Protein AF-A0A7S1R8P8-F1 (afdb_monomer)

Secondary structure (DSSP, 8-state):
-HHHHHHHHHHHHT--GGG---SSHHHHHHHHHHHHHTSSHHHHHHHHHHHHHHHHHHHHHHHHHHHHHHHHHHHHHHHHT----------------------------

Sequence (109 aa):
SVDCVLAVTKRLSSLRLENAQASMDSDKSMIDDLVVSELGGFRVMNHFLKKHFQSALMAARNQFEKQFEELADQLKDGMESVSPSTARDPEGSPGSLGSSDSVADQLKD

Radius of gyration: 39.49 Å; Cα contacts (8 Å, |Δi|>4): 34; chains: 1; bounding box: 94×27×99 Å

Structure (mmCIF, N/CA/C/O backbone):
data_AF-A0A7S1R8P8-F1
#
_entry.id   AF-A0A7S1R8P8-F1
#
loop_
_atom_site.group_PDB
_atom_site.id
_atom_site.type_sym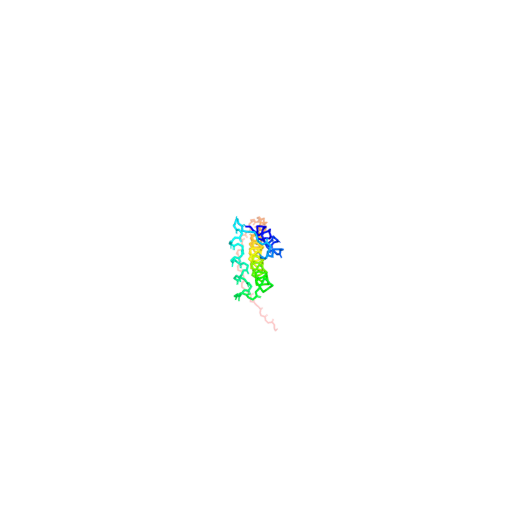bol
_atom_site.label_atom_id
_atom_site.label_alt_id
_atom_site.label_comp_id
_atom_site.label_asym_id
_atom_site.label_entity_id
_atom_site.label_seq_id
_atom_site.pdbx_PDB_ins_code
_atom_site.Cartn_x
_atom_site.Cartn_y
_atom_site.Cartn_z
_atom_site.occupancy
_atom_site.B_iso_or_equiv
_atom_site.auth_seq_id
_atom_site.auth_comp_id
_atom_site.auth_asym_id
_atom_site.auth_atom_id
_atom_site.pdbx_PDB_model_num
ATOM 1 N N . SER A 1 1 ? 2.822 4.055 13.082 1.00 75.94 1 SER A N 1
ATOM 2 C CA . SER A 1 1 ? 1.667 4.974 13.121 1.00 75.94 1 SER A CA 1
ATOM 3 C C . SER A 1 1 ? 0.846 4.810 11.848 1.00 75.94 1 SER A C 1
ATOM 5 O O . SER A 1 1 ? 1.439 4.579 10.795 1.00 75.94 1 SER A O 1
ATOM 7 N N . VAL A 1 2 ? -0.484 4.932 11.939 1.00 81.81 2 VAL A N 1
ATOM 8 C CA . VAL A 1 2 ? -1.4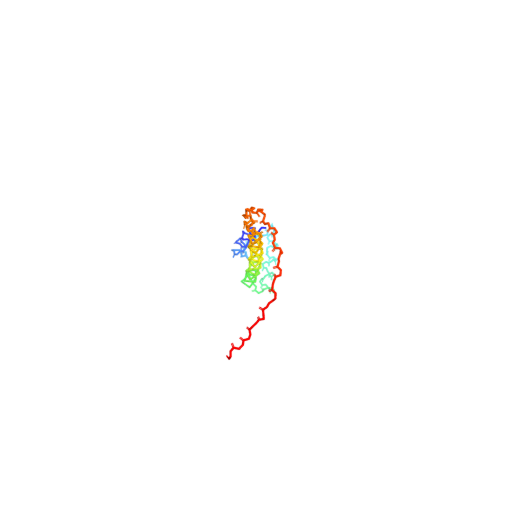12 4.962 10.790 1.00 81.81 2 VAL A CA 1
ATOM 9 C C . VAL A 1 2 ? -1.051 6.085 9.817 1.00 81.81 2 VAL A C 1
ATOM 11 O O . VAL A 1 2 ? -1.065 5.869 8.608 1.00 81.81 2 VAL A O 1
ATOM 14 N N . ASP A 1 3 ? -0.589 7.229 10.325 1.00 83.06 3 ASP A N 1
ATOM 15 C CA . ASP A 1 3 ? -0.155 8.362 9.499 1.00 83.06 3 ASP A CA 1
ATOM 16 C C . ASP A 1 3 ? 1.003 7.994 8.568 1.00 83.06 3 ASP A C 1
ATOM 18 O O . ASP A 1 3 ? 1.021 8.382 7.400 1.00 83.06 3 ASP A O 1
ATOM 22 N N . CYS A 1 4 ? 1.953 7.187 9.056 1.00 84.81 4 CYS A N 1
ATOM 23 C CA . CYS A 1 4 ? 3.057 6.696 8.234 1.00 84.81 4 CYS A CA 1
ATOM 24 C C . CYS A 1 4 ? 2.541 5.805 7.100 1.00 84.81 4 CYS A C 1
ATOM 26 O O . CYS A 1 4 ? 2.988 5.943 5.964 1.00 84.81 4 CYS A O 1
ATOM 28 N N . VAL A 1 5 ? 1.581 4.918 7.384 1.00 84.69 5 VAL A N 1
ATOM 29 C CA . VAL A 1 5 ? 0.993 4.034 6.367 1.00 84.69 5 VAL A CA 1
ATOM 30 C C . VAL A 1 5 ? 0.216 4.842 5.331 1.00 84.69 5 VAL A C 1
ATOM 32 O O . VAL A 1 5 ? 0.360 4.591 4.135 1.00 84.69 5 VAL A O 1
ATOM 35 N N . LEU A 1 6 ? -0.553 5.847 5.758 1.00 87.06 6 LEU A N 1
ATOM 36 C CA . LEU A 1 6 ? -1.282 6.742 4.860 1.00 87.06 6 LEU A CA 1
ATOM 37 C C . LEU A 1 6 ? -0.333 7.551 3.972 1.00 87.06 6 LEU A C 1
ATOM 39 O O . LEU A 1 6 ? -0.530 7.608 2.758 1.00 87.06 6 LEU A O 1
ATOM 43 N N . ALA A 1 7 ? 0.724 8.130 4.546 1.00 89.44 7 ALA A N 1
ATOM 44 C CA . ALA A 1 7 ? 1.716 8.901 3.801 1.00 89.44 7 ALA A CA 1
ATOM 45 C C . ALA A 1 7 ? 2.457 8.037 2.767 1.00 89.44 7 ALA A C 1
ATOM 47 O O . ALA A 1 7 ? 2.586 8.432 1.604 1.00 89.44 7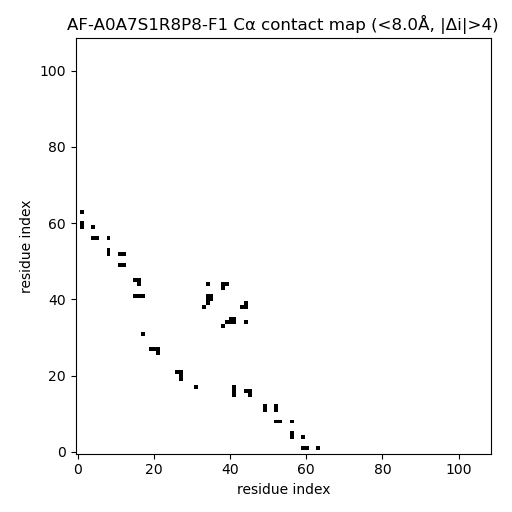 ALA A O 1
ATOM 48 N N . VAL A 1 8 ? 2.889 6.836 3.168 1.00 86.69 8 VAL A N 1
ATOM 49 C CA . VAL A 1 8 ? 3.547 5.875 2.275 1.00 86.69 8 VAL A CA 1
ATOM 50 C C . VAL A 1 8 ? 2.584 5.431 1.178 1.00 86.69 8 VAL A C 1
ATOM 52 O O . VAL A 1 8 ? 2.905 5.572 0.002 1.00 86.69 8 VAL A O 1
ATOM 55 N N . THR A 1 9 ? 1.370 4.996 1.519 1.00 86.69 9 THR A N 1
ATOM 56 C CA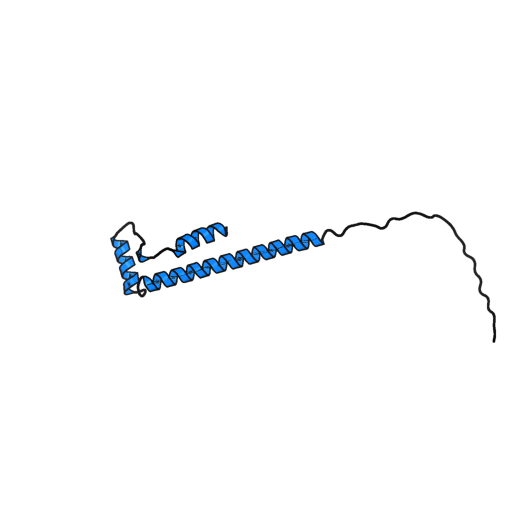 . THR A 1 9 ? 0.378 4.537 0.532 1.00 86.69 9 THR A CA 1
ATOM 57 C C . THR A 1 9 ? 0.009 5.639 -0.458 1.00 86.69 9 THR A C 1
ATOM 59 O O . THR A 1 9 ? -0.067 5.390 -1.661 1.00 86.69 9 THR A O 1
ATOM 62 N N . LYS A 1 10 ? -0.161 6.881 0.014 1.00 89.62 10 LYS A N 1
ATOM 63 C CA . LYS A 1 10 ? -0.432 8.038 -0.847 1.00 89.62 10 LYS A CA 1
ATOM 64 C C . LYS A 1 10 ? 0.676 8.222 -1.879 1.00 89.62 10 LYS A C 1
ATOM 66 O O . LYS A 1 10 ? 0.375 8.384 -3.058 1.00 89.62 10 LYS A O 1
ATOM 71 N N . ARG A 1 11 ? 1.942 8.126 -1.465 1.00 88.69 11 ARG A N 1
ATOM 72 C CA . ARG A 1 11 ? 3.088 8.220 -2.379 1.00 88.69 11 ARG A CA 1
ATOM 73 C C . ARG A 1 11 ? 3.172 7.027 -3.332 1.00 88.69 11 ARG A C 1
ATOM 75 O O . ARG A 1 11 ? 3.445 7.218 -4.509 1.00 88.69 11 ARG A O 1
ATOM 82 N N . LEU A 1 12 ? 2.898 5.819 -2.848 1.00 87.56 12 LEU A N 1
ATOM 83 C CA . LEU A 1 12 ? 2.928 4.597 -3.652 1.00 87.56 12 LEU A CA 1
ATOM 84 C C . LEU A 1 12 ? 1.801 4.546 -4.699 1.00 87.56 12 LEU A C 1
ATOM 86 O O . LEU A 1 12 ? 1.991 3.997 -5.780 1.00 87.56 12 LEU A O 1
ATOM 90 N N . SER A 1 13 ? 0.643 5.153 -4.423 1.00 86.38 13 SER A N 1
ATOM 91 C CA . SER A 1 13 ? -0.523 5.124 -5.323 1.00 86.38 13 SER A CA 1
ATOM 92 C C . SER A 1 13 ? -0.295 5.806 -6.680 1.00 86.38 13 SER A C 1
ATOM 94 O O . SER A 1 13 ? -0.924 5.427 -7.675 1.00 86.38 13 SER A O 1
ATOM 96 N N . SER A 1 14 ? 0.616 6.782 -6.735 1.00 87.81 14 SER A N 1
ATOM 97 C CA . SER A 1 14 ? 0.989 7.501 -7.956 1.00 87.81 14 SER A CA 1
ATOM 98 C C . SER A 1 14 ? 2.244 6.947 -8.635 1.00 87.81 14 SER A C 1
ATOM 100 O O . SER A 1 14 ? 2.555 7.368 -9.751 1.00 87.81 14 SER A O 1
ATOM 102 N N . LEU A 1 15 ? 2.954 6.001 -8.009 1.00 89.12 15 LEU A N 1
ATOM 103 C CA . LEU A 1 15 ? 4.146 5.409 -8.606 1.00 89.12 15 LEU A CA 1
ATOM 104 C C . LEU A 1 15 ? 3.792 4.571 -9.835 1.00 89.12 15 LEU A C 1
ATOM 106 O O . LEU A 1 15 ? 2.801 3.836 -9.875 1.00 89.12 15 LEU A O 1
ATOM 110 N N . ARG A 1 16 ? 4.659 4.683 -10.838 1.00 89.81 16 ARG A N 1
ATOM 111 C CA . ARG A 1 16 ? 4.691 3.833 -12.023 1.00 89.81 16 ARG A CA 1
ATOM 112 C C . ARG A 1 16 ? 6.094 3.270 -12.138 1.00 89.81 16 ARG A C 1
ATOM 114 O O . ARG A 1 16 ? 7.050 4.042 -12.128 1.00 89.81 16 ARG A O 1
ATOM 121 N N . LEU A 1 17 ? 6.202 1.952 -12.243 1.00 89.81 17 LEU A N 1
ATOM 122 C CA . LEU A 1 17 ? 7.478 1.250 -12.302 1.00 89.81 17 LEU A CA 1
ATOM 123 C C . LEU A 1 17 ? 8.324 1.716 -13.495 1.00 89.81 17 LEU A C 1
ATOM 125 O O . LEU A 1 17 ? 9.523 1.888 -13.349 1.00 89.81 17 LEU A O 1
ATOM 129 N N . GLU A 1 18 ? 7.696 2.033 -14.629 1.00 89.50 18 GLU A N 1
ATOM 130 C CA . GLU A 1 18 ? 8.386 2.546 -15.827 1.00 89.50 18 GLU A CA 1
ATOM 131 C C . GLU A 1 18 ? 9.142 3.868 -15.601 1.00 89.50 18 GLU A C 1
ATOM 133 O O . GLU A 1 18 ? 10.141 4.148 -16.262 1.00 89.50 18 GLU A O 1
ATOM 138 N N . ASN A 1 19 ? 8.697 4.669 -14.628 1.00 90.19 19 ASN A N 1
ATOM 139 C CA . ASN A 1 19 ? 9.322 5.943 -14.283 1.00 90.19 19 ASN A CA 1
ATOM 140 C C . ASN A 1 19 ? 10.471 5.770 -13.278 1.00 90.19 19 ASN A C 1
ATOM 142 O O . ASN A 1 19 ? 11.115 6.761 -12.923 1.00 90.19 19 ASN A O 1
ATOM 146 N N . ALA A 1 20 ? 10.707 4.550 -12.783 1.00 85.75 20 ALA A N 1
ATOM 147 C CA . ALA A 1 20 ? 11.805 4.274 -11.874 1.00 85.75 20 ALA A CA 1
ATOM 148 C C . ALA A 1 20 ? 13.142 4.545 -12.574 1.00 85.75 20 ALA A C 1
ATOM 150 O O . ALA A 1 20 ? 13.355 4.178 -13.734 1.00 85.75 20 ALA A O 1
ATOM 151 N N . GLN A 1 21 ? 14.024 5.221 -11.846 1.00 86.38 21 GLN A N 1
ATOM 152 C CA . GLN A 1 21 ? 15.385 5.515 -12.270 1.00 86.38 21 GLN A CA 1
ATOM 153 C C . GLN A 1 21 ? 16.330 4.552 -11.560 1.00 86.38 21 GLN A C 1
ATOM 155 O O . GLN A 1 21 ? 16.137 4.262 -10.377 1.00 86.38 21 GLN A O 1
ATOM 160 N N . ALA A 1 22 ? 17.347 4.085 -12.275 1.00 87.06 22 ALA A N 1
ATOM 161 C CA . ALA A 1 22 ? 18.463 3.358 -11.694 1.00 87.06 22 ALA A CA 1
ATOM 162 C C . ALA A 1 22 ? 19.700 4.257 -11.726 1.00 87.06 22 ALA A C 1
ATOM 164 O O . ALA A 1 22 ? 19.821 5.130 -12.580 1.00 87.06 22 ALA A O 1
ATOM 165 N N . SER A 1 23 ? 20.627 4.049 -10.796 1.00 87.62 23 SER A N 1
ATOM 166 C CA . SER A 1 23 ? 21.903 4.774 -10.802 1.00 87.62 23 SER A CA 1
ATOM 167 C C . SER A 1 23 ? 22.786 4.401 -12.000 1.00 87.62 23 SER A C 1
ATOM 169 O O . SER A 1 23 ? 23.700 5.150 -12.332 1.00 87.62 23 SER A O 1
ATOM 171 N N . MET A 1 24 ? 22.511 3.258 -12.635 1.00 92.81 24 MET A N 1
ATOM 172 C CA . MET A 1 24 ? 23.167 2.778 -13.845 1.00 92.81 24 MET A CA 1
ATOM 173 C C . MET A 1 24 ? 22.111 2.495 -14.916 1.00 92.81 24 MET A C 1
ATOM 175 O O . MET A 1 24 ? 21.184 1.716 -14.690 1.00 92.81 24 MET A O 1
ATOM 179 N N . ASP A 1 25 ? 22.270 3.085 -16.100 1.00 90.56 25 ASP A N 1
ATOM 180 C CA . ASP A 1 25 ? 21.323 2.911 -17.213 1.00 90.56 25 ASP A CA 1
ATOM 181 C C . ASP A 1 25 ? 21.236 1.452 -17.695 1.00 90.56 25 ASP A C 1
ATOM 183 O O . ASP A 1 25 ? 20.188 1.010 -18.174 1.00 90.56 25 ASP A O 1
ATOM 187 N N . SER A 1 26 ? 22.313 0.678 -17.519 1.00 92.50 26 SER A N 1
ATOM 188 C CA . SER A 1 26 ? 22.333 -0.764 -17.791 1.00 92.50 26 SER A CA 1
ATOM 189 C C . SER A 1 26 ? 21.334 -1.525 -16.927 1.00 92.50 26 SER A C 1
ATOM 191 O O . SER A 1 26 ? 20.641 -2.409 -17.423 1.00 92.50 26 SER A O 1
ATOM 193 N N . ASP A 1 27 ? 21.226 -1.156 -15.651 1.00 91.38 27 ASP A N 1
ATOM 194 C CA . ASP A 1 27 ? 20.341 -1.825 -14.700 1.00 91.38 27 ASP A CA 1
ATOM 195 C C . ASP A 1 27 ? 18.892 -1.458 -14.993 1.00 91.38 27 ASP A C 1
ATOM 197 O O . ASP A 1 27 ? 18.016 -2.320 -14.966 1.00 91.38 27 ASP A O 1
ATOM 201 N N . LYS A 1 28 ? 18.642 -0.193 -15.358 1.00 91.19 28 LYS A N 1
ATOM 202 C CA . LYS A 1 28 ? 17.323 0.229 -15.834 1.00 91.19 28 LYS A CA 1
ATOM 203 C C . LYS A 1 28 ? 16.908 -0.567 -17.067 1.00 91.19 28 LYS A C 1
ATOM 205 O O . LYS A 1 28 ? 15.806 -1.095 -17.087 1.00 91.19 28 LYS A O 1
ATOM 210 N N . SER A 1 29 ? 17.793 -0.689 -18.054 1.00 92.00 29 SER A N 1
ATOM 211 C CA . SER A 1 29 ? 17.496 -1.423 -19.289 1.00 92.00 29 SER A CA 1
ATOM 212 C C . SER A 1 29 ? 17.217 -2.901 -19.005 1.00 92.00 29 SER A C 1
ATOM 214 O O . SER A 1 29 ? 16.212 -3.428 -19.461 1.00 92.00 29 SER A O 1
ATOM 216 N N . MET A 1 30 ? 18.033 -3.543 -18.160 1.00 91.88 30 MET A N 1
ATOM 217 C CA . MET A 1 30 ? 17.823 -4.932 -17.739 1.00 91.88 30 MET A CA 1
ATOM 218 C C . MET A 1 30 ? 16.468 -5.134 -17.044 1.00 91.88 30 MET A C 1
ATOM 220 O O . MET A 1 30 ? 15.765 -6.106 -17.318 1.00 91.88 30 MET A O 1
ATOM 224 N N . ILE A 1 31 ? 16.095 -4.228 -16.137 1.00 89.75 31 ILE A N 1
ATOM 225 C CA . ILE A 1 31 ? 14.819 -4.293 -15.415 1.00 89.75 31 ILE A CA 1
ATOM 226 C C . ILE A 1 31 ? 13.649 -4.046 -16.369 1.00 89.75 31 ILE A C 1
ATOM 228 O O . ILE A 1 31 ? 12.659 -4.777 -16.319 1.00 89.75 31 ILE A O 1
ATOM 232 N N . ASP A 1 32 ? 13.757 -3.039 -17.234 1.00 92.75 32 ASP A N 1
ATOM 233 C CA . ASP A 1 32 ? 12.718 -2.698 -18.198 1.00 92.75 32 ASP A CA 1
ATOM 234 C C . ASP A 1 32 ? 12.485 -3.878 -19.166 1.00 92.75 32 ASP A C 1
ATOM 236 O O . ASP A 1 32 ? 11.336 -4.278 -19.384 1.00 92.75 32 ASP A O 1
ATOM 240 N N . ASP A 1 33 ? 13.560 -4.517 -19.636 1.00 92.62 33 ASP A N 1
ATOM 241 C CA . ASP A 1 33 ? 13.508 -5.712 -20.481 1.00 92.62 33 ASP A CA 1
ATOM 242 C C . ASP A 1 33 ? 12.864 -6.898 -19.760 1.00 92.62 33 ASP A C 1
ATOM 244 O O . ASP A 1 33 ? 11.990 -7.554 -20.329 1.00 92.62 33 ASP A O 1
ATOM 248 N N . LEU A 1 34 ? 13.220 -7.160 -18.498 1.00 92.88 34 LEU A N 1
ATOM 249 C CA . LEU A 1 34 ? 12.614 -8.233 -17.699 1.00 92.88 34 LEU A CA 1
ATOM 250 C C . LEU A 1 34 ? 11.106 -8.009 -17.514 1.00 92.88 34 LEU A C 1
ATOM 252 O O . LEU A 1 34 ? 10.298 -8.928 -17.656 1.00 92.88 34 LEU A O 1
ATOM 256 N N . VAL A 1 35 ? 10.701 -6.769 -17.229 1.00 92.12 35 VAL A N 1
ATOM 257 C CA . VAL A 1 35 ? 9.287 -6.424 -17.049 1.00 92.12 35 VAL A CA 1
ATOM 258 C C . VAL A 1 35 ? 8.502 -6.647 -18.340 1.00 92.12 35 VAL A C 1
ATOM 260 O O . VAL A 1 35 ? 7.387 -7.173 -18.294 1.00 92.12 35 VAL A O 1
ATOM 263 N N . VAL A 1 36 ? 9.061 -6.256 -19.485 1.00 92.06 36 VAL A N 1
ATOM 264 C CA . VAL A 1 36 ? 8.406 -6.389 -20.793 1.00 92.06 36 VAL A CA 1
ATOM 265 C C . VAL A 1 36 ? 8.374 -7.839 -21.273 1.00 92.06 36 VAL A C 1
ATOM 267 O O . VAL A 1 36 ? 7.323 -8.290 -21.727 1.00 92.06 36 VAL A O 1
ATOM 270 N N . SER A 1 37 ? 9.488 -8.562 -21.161 1.00 91.19 37 SER A N 1
ATOM 271 C CA . SER A 1 37 ? 9.637 -9.919 -21.702 1.00 91.19 37 SER A CA 1
ATOM 272 C C . SER A 1 37 ? 8.967 -10.993 -20.846 1.00 91.19 37 SER A C 1
ATOM 274 O O . SER A 1 37 ? 8.341 -11.898 -21.395 1.00 91.19 37 SER A O 1
ATOM 276 N N . GLU A 1 38 ? 9.044 -10.882 -19.518 1.00 88.56 38 GLU A N 1
ATOM 277 C CA . GLU A 1 38 ? 8.699 -11.991 -18.617 1.00 88.56 38 GLU A CA 1
ATOM 278 C C . GLU A 1 38 ? 7.476 -11.698 -17.740 1.00 88.56 38 GLU A C 1
ATOM 280 O O . GLU A 1 38 ? 6.749 -12.610 -17.348 1.00 88.56 38 GLU A O 1
ATOM 285 N N . LEU A 1 39 ? 7.198 -10.424 -17.442 1.00 87.44 39 LEU A N 1
ATOM 286 C CA . LEU A 1 39 ? 6.183 -10.036 -16.450 1.00 87.44 39 LEU A CA 1
ATOM 287 C C . LEU A 1 39 ? 4.907 -9.433 -17.062 1.00 87.44 39 LEU A C 1
ATOM 289 O O . LEU A 1 39 ? 4.068 -8.875 -16.349 1.00 87.44 39 LEU A O 1
ATOM 293 N N . GLY A 1 40 ? 4.739 -9.540 -18.384 1.00 90.19 40 GLY A N 1
ATOM 294 C CA . GLY A 1 40 ? 3.560 -9.041 -19.103 1.00 90.19 40 GLY A CA 1
ATOM 295 C C . GLY A 1 40 ? 3.523 -7.516 -19.269 1.00 90.19 40 GLY A C 1
ATOM 296 O O . GLY A 1 40 ? 2.470 -6.942 -19.563 1.00 90.19 40 GLY A O 1
ATOM 297 N N . GLY A 1 41 ? 4.661 -6.850 -19.077 1.00 94.00 41 GLY A N 1
ATOM 298 C CA . GLY A 1 41 ? 4.840 -5.418 -19.269 1.00 94.00 41 GLY A CA 1
ATOM 299 C C . GLY A 1 41 ? 4.436 -4.548 -18.079 1.00 94.00 41 GLY A C 1
ATOM 300 O O . GLY A 1 41 ? 3.758 -4.952 -17.129 1.00 94.00 41 GLY A O 1
ATOM 301 N N . PHE A 1 42 ? 4.821 -3.273 -18.162 1.00 94.19 42 PHE A N 1
ATOM 302 C CA . PHE A 1 42 ? 4.629 -2.296 -17.087 1.00 94.19 42 PHE A CA 1
ATOM 303 C C . PHE A 1 42 ? 3.174 -2.108 -16.676 1.00 94.19 42 PHE A C 1
ATOM 305 O O . PHE A 1 42 ? 2.889 -1.884 -15.502 1.00 94.19 42 PHE A O 1
ATOM 312 N N . ARG A 1 43 ? 2.224 -2.218 -17.610 1.00 93.25 43 ARG A N 1
ATOM 313 C CA . ARG A 1 43 ? 0.797 -2.087 -17.288 1.00 93.25 43 ARG A CA 1
ATOM 314 C C . ARG A 1 43 ? 0.349 -3.151 -16.285 1.00 93.25 43 ARG A C 1
ATOM 316 O O . ARG A 1 43 ? -0.337 -2.810 -15.321 1.00 93.25 43 ARG A O 1
ATOM 323 N N . VAL A 1 44 ? 0.736 -4.408 -16.507 1.00 92.88 44 VAL A N 1
ATOM 324 C CA . VAL A 1 44 ? 0.391 -5.532 -15.625 1.00 92.88 44 VAL A CA 1
ATOM 325 C C . VAL A 1 44 ? 1.075 -5.354 -14.275 1.00 92.88 44 VAL A C 1
ATOM 327 O O . VAL A 1 44 ? 0.408 -5.404 -13.242 1.00 92.88 44 VAL A O 1
ATOM 330 N N . MET A 1 45 ? 2.369 -5.029 -14.281 1.00 93.62 45 MET A N 1
ATOM 331 C CA . MET A 1 45 ? 3.133 -4.858 -13.048 1.00 93.62 45 MET A CA 1
ATOM 332 C C . MET A 1 45 ? 2.636 -3.682 -12.196 1.00 93.62 45 MET A C 1
ATOM 334 O O . MET A 1 45 ? 2.432 -3.816 -10.993 1.00 93.62 45 MET A O 1
ATOM 338 N N . ASN A 1 46 ? 2.337 -2.538 -12.812 1.00 93.38 46 ASN A N 1
ATOM 339 C CA . ASN A 1 46 ? 1.755 -1.397 -12.107 1.00 93.38 46 ASN A CA 1
ATOM 340 C C . ASN A 1 46 ? 0.386 -1.724 -11.507 1.00 93.38 46 ASN A C 1
ATOM 342 O O . ASN A 1 46 ? 0.071 -1.273 -10.407 1.00 93.38 46 ASN A O 1
ATOM 346 N N . HIS A 1 47 ? -0.448 -2.484 -12.222 1.00 92.12 47 HIS A N 1
ATOM 347 C CA . HIS A 1 47 ? -1.737 -2.920 -11.693 1.00 92.12 47 HIS A CA 1
ATOM 348 C C . HIS A 1 47 ? -1.557 -3.851 -10.488 1.00 92.12 47 HIS A C 1
ATOM 350 O O . HIS A 1 47 ? -2.206 -3.659 -9.459 1.00 92.12 47 HIS A O 1
ATOM 356 N N . PHE A 1 48 ? -0.632 -4.807 -10.591 1.00 91.75 48 PHE A N 1
ATOM 357 C CA . PHE A 1 48 ? -0.268 -5.714 -9.508 1.00 91.75 48 PHE A CA 1
ATOM 358 C C . PHE A 1 48 ? 0.198 -4.952 -8.259 1.00 91.75 48 PHE A C 1
ATOM 360 O O . PHE A 1 48 ? -0.372 -5.128 -7.181 1.00 91.75 48 PHE A O 1
ATOM 367 N N . LEU A 1 49 ? 1.152 -4.030 -8.406 1.00 91.12 49 LEU A N 1
ATOM 368 C CA . LEU A 1 49 ? 1.653 -3.204 -7.304 1.00 91.12 49 LEU A CA 1
ATOM 369 C C . LEU A 1 49 ? 0.532 -2.388 -6.646 1.00 91.12 49 LEU A C 1
ATOM 371 O O . LEU A 1 49 ? 0.390 -2.400 -5.423 1.00 91.12 49 LEU A O 1
ATOM 375 N N . LYS A 1 50 ? -0.329 -1.747 -7.447 1.00 91.81 50 LYS A N 1
ATOM 376 C CA . LYS A 1 50 ? -1.481 -0.985 -6.935 1.00 91.81 50 LYS A CA 1
ATOM 377 C C . LYS A 1 50 ? -2.440 -1.848 -6.121 1.00 91.81 50 LYS A C 1
ATOM 379 O O . LYS A 1 50 ? -2.909 -1.398 -5.077 1.00 91.81 50 LYS A O 1
ATOM 384 N N . LYS A 1 51 ? -2.698 -3.084 -6.554 1.00 92.50 51 LYS A N 1
ATOM 385 C CA . LYS A 1 51 ? -3.529 -4.035 -5.803 1.00 92.50 51 LYS A CA 1
ATOM 386 C C . LYS A 1 51 ? -2.913 -4.357 -4.440 1.00 92.50 51 LYS A C 1
ATOM 388 O O . LYS A 1 51 ? -3.618 -4.344 -3.436 1.00 92.50 51 LYS A O 1
ATOM 393 N N . HIS A 1 52 ? -1.601 -4.580 -4.380 1.00 90.56 52 HIS A N 1
ATOM 394 C CA . HIS A 1 52 ? -0.909 -4.822 -3.112 1.00 90.56 52 HIS A CA 1
ATOM 395 C C . HIS A 1 52 ? -0.938 -3.606 -2.179 1.00 90.56 52 HIS A C 1
ATOM 397 O O . HIS A 1 52 ? -1.195 -3.763 -0.984 1.00 90.56 52 HIS A O 1
ATOM 403 N N . PHE A 1 53 ? -0.752 -2.396 -2.710 1.00 88.75 53 PHE A N 1
ATOM 404 C CA . PHE A 1 53 ? -0.854 -1.168 -1.915 1.00 88.75 53 PHE A CA 1
ATOM 405 C C . PHE A 1 53 ? -2.265 -0.963 -1.358 1.00 88.75 53 PHE A C 1
ATOM 407 O O . PHE A 1 53 ? -2.420 -0.598 -0.194 1.00 88.75 53 PHE A O 1
ATOM 414 N N . GLN A 1 54 ? -3.294 -1.259 -2.154 1.00 91.62 54 GLN A N 1
ATOM 415 C CA . GLN A 1 54 ? -4.679 -1.229 -1.692 1.00 91.62 54 GLN A CA 1
ATOM 416 C C . GLN A 1 54 ? -4.913 -2.229 -0.553 1.00 91.62 54 GLN A C 1
ATOM 418 O O . GLN A 1 54 ? -5.485 -1.859 0.470 1.00 91.62 54 GLN A O 1
ATOM 423 N N . SER A 1 55 ? -4.442 -3.471 -0.691 1.00 90.44 55 SER A N 1
ATOM 424 C CA . SER A 1 55 ? -4.571 -4.485 0.363 1.00 90.44 55 SER A CA 1
ATOM 425 C C . SER A 1 55 ? -3.883 -4.064 1.662 1.00 90.44 55 SER A C 1
ATOM 427 O O . SER A 1 55 ? -4.463 -4.209 2.736 1.00 90.44 55 SER A O 1
ATOM 429 N N . ALA A 1 56 ? -2.677 -3.494 1.577 1.00 87.69 56 ALA A N 1
ATOM 430 C CA . ALA A 1 56 ? -1.954 -2.992 2.745 1.00 87.69 56 ALA A CA 1
ATOM 431 C C . ALA A 1 56 ? -2.713 -1.851 3.446 1.00 87.69 56 ALA A C 1
ATOM 433 O O . ALA A 1 56 ? -2.804 -1.831 4.674 1.00 87.69 56 ALA A O 1
ATOM 434 N N . LEU A 1 57 ? -3.311 -0.938 2.674 1.00 89.50 57 LEU A N 1
ATOM 435 C CA . LEU A 1 57 ? -4.132 0.146 3.211 1.00 89.50 57 LEU A CA 1
ATOM 436 C C . LEU A 1 57 ? -5.368 -0.377 3.948 1.00 89.50 57 LEU A C 1
ATOM 438 O O . LEU A 1 57 ? -5.681 0.102 5.036 1.00 89.50 57 LEU A O 1
ATOM 442 N N . MET A 1 58 ? -6.058 -1.365 3.374 1.00 92.81 58 MET A N 1
ATOM 443 C CA . MET A 1 58 ? -7.226 -1.982 4.010 1.00 92.81 58 MET A CA 1
ATOM 444 C C . MET A 1 58 ? -6.842 -2.700 5.307 1.00 92.81 58 MET A C 1
ATOM 446 O O . MET A 1 58 ? -7.520 -2.541 6.315 1.00 92.81 58 MET A O 1
ATOM 450 N N . ALA A 1 59 ? -5.722 -3.427 5.318 1.00 90.50 59 ALA A N 1
ATOM 451 C CA . ALA A 1 59 ? -5.233 -4.085 6.528 1.00 90.50 59 ALA A CA 1
ATOM 452 C C . ALA A 1 59 ? -4.920 -3.075 7.646 1.00 90.50 59 ALA A C 1
ATOM 454 O O . ALA A 1 59 ? -5.304 -3.282 8.796 1.00 90.50 59 ALA A O 1
ATOM 455 N N . ALA A 1 60 ? -4.274 -1.955 7.306 1.00 88.00 60 ALA A N 1
ATOM 456 C CA . ALA A 1 60 ? -3.982 -0.897 8.269 1.00 88.00 60 ALA A CA 1
ATOM 457 C C . ALA A 1 60 ? -5.251 -0.226 8.809 1.00 88.00 60 ALA A C 1
ATOM 459 O O . ALA A 1 60 ? -5.327 0.049 10.006 1.00 88.00 60 ALA A O 1
ATOM 460 N N . ARG A 1 61 ? -6.253 -0.003 7.949 1.00 92.25 61 ARG A N 1
ATOM 461 C CA . ARG A 1 61 ? -7.566 0.506 8.359 1.00 92.25 61 ARG A CA 1
ATOM 462 C C . ARG A 1 61 ? -8.235 -0.436 9.359 1.00 92.25 61 ARG A C 1
ATOM 464 O O . ARG A 1 61 ? -8.602 0.015 10.435 1.00 92.25 61 ARG A O 1
ATOM 471 N N . ASN A 1 62 ? -8.337 -1.723 9.033 1.00 94.00 62 ASN A N 1
ATOM 472 C CA . ASN A 1 62 ? -8.998 -2.703 9.898 1.00 94.00 62 ASN A CA 1
ATOM 473 C C . ASN A 1 62 ? -8.319 -2.792 11.272 1.00 94.00 62 ASN A C 1
ATOM 475 O O . ASN A 1 62 ? -8.986 -2.869 12.298 1.00 94.00 62 ASN A O 1
ATOM 479 N N . GLN A 1 63 ? -6.983 -2.754 11.301 1.00 92.50 63 GLN A N 1
ATOM 480 C CA . GLN A 1 63 ? -6.234 -2.764 12.556 1.00 92.50 63 GLN A CA 1
ATOM 481 C C . GLN A 1 63 ? -6.489 -1.501 13.389 1.00 92.50 63 GLN A C 1
ATOM 483 O O . GLN A 1 63 ? -6.584 -1.589 14.610 1.00 92.50 63 GLN A O 1
ATOM 488 N N . PHE A 1 64 ? -6.591 -0.337 12.743 1.00 92.31 64 PHE A N 1
ATOM 489 C CA . PHE A 1 64 ? -6.912 0.915 13.423 1.00 92.31 64 PHE A CA 1
ATOM 490 C C . PHE A 1 64 ? -8.336 0.913 13.986 1.00 92.31 64 PHE A C 1
ATOM 492 O O . PHE A 1 64 ? -8.520 1.265 15.145 1.00 92.31 64 PHE A O 1
ATOM 499 N N . GLU A 1 65 ? -9.322 0.487 13.194 1.00 95.62 65 GLU A N 1
ATOM 500 C CA . GLU A 1 65 ? -10.720 0.380 13.633 1.00 95.62 65 GLU A CA 1
ATOM 501 C C . GLU A 1 65 ? -10.839 -0.553 14.844 1.00 95.62 65 GLU A C 1
ATOM 503 O O . GLU A 1 65 ? -11.413 -0.163 15.854 1.00 95.62 65 GLU A O 1
ATOM 508 N N . LYS A 1 66 ? -10.169 -1.712 14.811 1.00 95.38 66 LYS A N 1
ATOM 509 C CA . LYS A 1 66 ? -10.114 -2.631 15.954 1.00 95.38 66 LYS A CA 1
ATOM 510 C C . LYS A 1 66 ? -9.536 -1.979 17.216 1.00 95.38 66 LYS A C 1
ATOM 512 O O . LYS A 1 66 ? -10.101 -2.117 18.293 1.00 95.38 66 LYS A O 1
ATOM 517 N N . GLN A 1 67 ? -8.414 -1.267 17.100 1.00 93.81 67 GLN A N 1
ATOM 518 C CA . GLN A 1 67 ? -7.806 -0.575 18.248 1.00 93.81 67 GLN A CA 1
ATOM 519 C C . GLN A 1 67 ? -8.699 0.542 18.793 1.00 93.81 67 GLN A C 1
ATOM 521 O O . GLN A 1 67 ? -8.703 0.808 19.993 1.00 93.81 67 GLN A O 1
ATOM 526 N N . PHE A 1 68 ? -9.436 1.210 17.908 1.00 94.75 68 PHE A N 1
ATOM 527 C CA . PHE A 1 68 ? -10.385 2.244 18.287 1.00 94.75 68 PHE A CA 1
ATOM 528 C C . PHE A 1 68 ? -11.570 1.657 19.063 1.00 94.75 68 PHE A C 1
ATOM 530 O O . PHE A 1 68 ? -11.927 2.195 20.108 1.00 94.75 68 PHE A O 1
ATOM 537 N N . GLU A 1 69 ? -12.139 0.548 18.586 1.00 97.12 69 GLU A N 1
ATOM 538 C CA . GLU A 1 69 ? -13.212 -0.188 19.267 1.00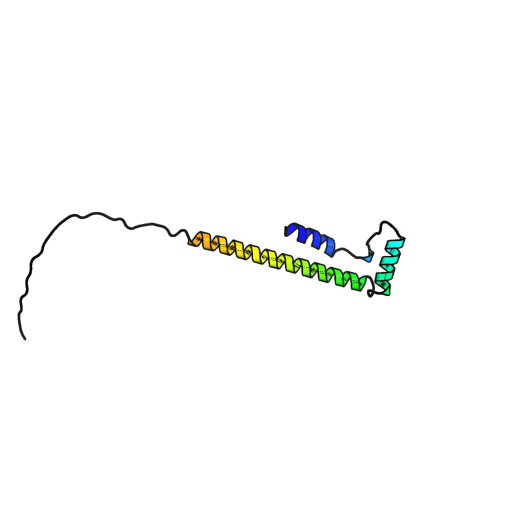 97.12 69 GLU A CA 1
ATOM 539 C C . GLU A 1 69 ? -12.761 -0.688 20.644 1.00 97.12 69 GLU A C 1
ATOM 541 O O . GLU A 1 69 ? -13.419 -0.399 21.639 1.00 97.12 69 GLU A O 1
ATOM 546 N N . GLU A 1 70 ? -11.585 -1.322 20.731 1.00 96.00 70 GLU A N 1
ATOM 547 C CA . GLU A 1 70 ? -11.006 -1.780 22.004 1.00 96.00 70 GLU A CA 1
ATOM 548 C C . GLU A 1 70 ? -10.863 -0.636 23.022 1.00 96.00 70 GLU A C 1
ATOM 550 O O . GLU A 1 70 ? -11.139 -0.813 24.209 1.00 96.00 70 GLU A O 1
ATOM 555 N N . LEU A 1 71 ? -10.446 0.553 22.575 1.00 94.19 71 LEU A N 1
ATOM 556 C CA . LEU A 1 71 ? -10.319 1.720 23.446 1.00 94.19 71 LEU A CA 1
ATOM 557 C C . LEU A 1 71 ? -11.685 2.292 23.854 1.00 94.19 71 LEU A C 1
ATOM 559 O O . LEU A 1 71 ? -11.855 2.719 24.996 1.00 94.19 71 LEU A O 1
ATOM 563 N N . ALA A 1 72 ? -12.655 2.314 22.938 1.00 94.56 72 ALA A N 1
ATOM 564 C CA . ALA A 1 72 ? -14.012 2.767 23.227 1.00 94.56 72 ALA A CA 1
ATOM 565 C C . ALA A 1 72 ? -14.692 1.872 24.275 1.00 94.56 72 ALA A C 1
ATOM 567 O O . ALA A 1 72 ? -15.305 2.390 25.211 1.00 94.56 72 ALA A O 1
ATOM 568 N N . ASP A 1 73 ? -14.515 0.554 24.163 1.00 95.44 73 ASP A N 1
ATOM 569 C CA . ASP A 1 73 ? -15.025 -0.423 25.128 1.00 95.44 73 ASP A CA 1
ATOM 570 C C . ASP A 1 73 ? -14.375 -0.235 26.506 1.00 95.44 73 ASP A C 1
ATOM 572 O O . ASP A 1 73 ? -15.075 -0.120 27.511 1.00 95.44 73 ASP A O 1
ATOM 576 N N . GLN A 1 74 ? -13.047 -0.065 26.563 1.00 94.19 74 GLN A N 1
ATOM 577 C CA . GLN A 1 74 ? -12.338 0.220 27.820 1.00 94.19 74 GLN A CA 1
ATOM 578 C C . GLN A 1 74 ? -12.832 1.499 28.511 1.00 94.19 74 GLN A C 1
ATOM 580 O O . GLN A 1 74 ? -12.941 1.550 29.738 1.00 94.19 74 GLN A O 1
ATOM 585 N N . LEU A 1 75 ? -13.129 2.547 27.738 1.00 92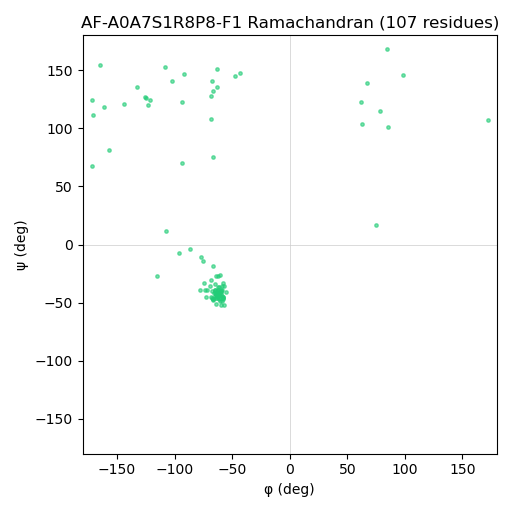.69 75 LEU A N 1
ATOM 586 C CA . LEU A 1 75 ? -13.660 3.799 28.281 1.00 92.69 75 LEU A CA 1
ATOM 587 C C . LEU A 1 75 ? -15.089 3.637 28.812 1.00 92.69 75 LEU A C 1
ATOM 589 O O . LEU A 1 75 ? -15.434 4.253 29.823 1.00 92.69 75 LEU A O 1
ATOM 593 N N . LYS A 1 76 ? -15.906 2.802 28.163 1.00 92.38 76 LYS A N 1
ATOM 594 C CA . LYS A 1 76 ? -17.262 2.485 28.615 1.00 92.38 76 LYS A CA 1
ATOM 595 C C . LYS A 1 76 ? -17.243 1.698 29.928 1.00 92.38 76 LYS A C 1
ATOM 597 O O . LYS A 1 76 ? -17.911 2.100 30.880 1.00 92.38 76 LYS A O 1
ATOM 602 N N . ASP A 1 77 ? -16.420 0.657 30.010 1.00 85.06 77 ASP A N 1
ATOM 603 C CA . ASP A 1 77 ? -16.273 -0.165 31.219 1.00 85.06 77 ASP A CA 1
ATOM 604 C C . ASP A 1 77 ? -15.742 0.662 32.404 1.00 85.06 77 ASP A C 1
ATOM 606 O O . ASP A 1 77 ? -16.185 0.511 33.546 1.00 85.06 77 ASP A O 1
ATOM 610 N N . GLY A 1 78 ? -14.835 1.608 32.134 1.00 78.25 78 GLY A N 1
ATOM 611 C CA . GLY A 1 78 ? -14.352 2.563 33.131 1.00 78.25 78 GLY A CA 1
ATOM 612 C C . GLY A 1 78 ? -15.454 3.469 33.694 1.00 78.25 78 GLY A C 1
ATOM 613 O O . GLY A 1 78 ? -15.446 3.766 34.891 1.00 78.25 78 GLY A O 1
ATOM 614 N N . MET A 1 79 ? -16.426 3.875 32.870 1.00 68.50 79 MET A N 1
ATOM 615 C CA . MET A 1 79 ? -17.551 4.724 33.290 1.00 68.50 79 MET A CA 1
ATOM 616 C C . MET A 1 79 ? -18.596 3.977 34.128 1.00 68.50 79 MET A C 1
ATOM 618 O O . MET A 1 79 ? -19.168 4.571 35.041 1.00 68.50 79 MET A O 1
ATOM 622 N N . GLU A 1 80 ? -18.828 2.688 33.876 1.00 62.12 80 GLU A N 1
ATOM 623 C CA . GLU A 1 80 ? -19.813 1.888 34.628 1.00 62.12 80 GLU A CA 1
ATOM 6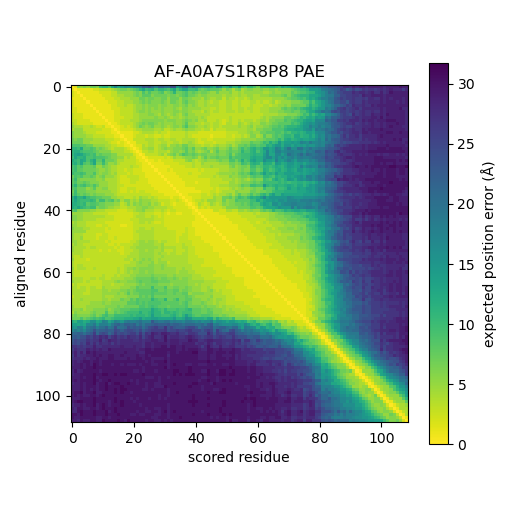24 C C . GLU A 1 80 ? -19.329 1.498 36.043 1.00 62.12 80 GLU A C 1
ATOM 626 O O . GLU A 1 80 ? -20.129 1.132 36.906 1.00 62.12 80 GLU A O 1
ATOM 631 N N . SER A 1 81 ? -18.031 1.654 36.331 1.00 58.69 81 SER A N 1
ATOM 632 C CA . SER A 1 81 ? -17.439 1.362 37.647 1.00 58.69 81 SER A CA 1
ATOM 633 C C . SER A 1 81 ? -17.703 2.426 38.729 1.00 58.69 81 SER A C 1
ATOM 635 O O . SER A 1 81 ? -17.487 2.172 39.916 1.00 58.69 81 SER A O 1
ATOM 637 N N . VAL A 1 82 ? -18.228 3.604 38.364 1.00 59.72 82 VAL A N 1
ATOM 638 C CA . VAL A 1 82 ? -18.568 4.680 39.311 1.00 59.72 82 VAL A CA 1
ATOM 639 C C . VAL A 1 82 ? -20.038 4.560 39.719 1.00 59.72 82 VAL A C 1
ATOM 641 O O . VAL A 1 82 ? -20.893 5.360 39.346 1.00 59.72 82 VAL A O 1
ATOM 644 N N . SER A 1 83 ? -20.353 3.531 40.503 1.00 61.25 83 SER A N 1
ATOM 645 C CA . SER A 1 83 ? -21.629 3.489 41.222 1.00 61.25 83 SER A CA 1
ATOM 646 C C . SER A 1 83 ? -21.630 4.577 42.309 1.00 61.25 83 SER A C 1
ATOM 648 O O . SER A 1 83 ? -20.698 4.617 43.119 1.00 61.25 83 SER A O 1
ATOM 650 N N . PRO A 1 84 ? -22.641 5.461 42.379 1.00 55.62 84 PRO A N 1
ATOM 651 C CA . PRO A 1 84 ? -22.726 6.461 43.431 1.00 55.62 84 PRO A CA 1
ATOM 652 C C . PRO A 1 84 ? -23.012 5.760 44.761 1.00 55.62 84 PRO A C 1
ATOM 654 O O . PRO A 1 84 ? -24.115 5.278 45.013 1.00 55.62 84 PRO A O 1
ATOM 657 N N . SER A 1 85 ? -22.002 5.718 45.632 1.00 55.56 85 SER A N 1
ATOM 658 C CA . SER A 1 85 ? -22.174 5.459 47.062 1.00 55.56 85 SER A CA 1
ATOM 659 C C . SER A 1 85 ? -22.933 6.636 47.680 1.00 55.56 85 SER A C 1
ATOM 661 O O . SER A 1 85 ? -22.353 7.496 48.340 1.00 55.56 85 SER A O 1
ATOM 663 N N . THR A 1 86 ? -24.239 6.703 47.441 1.00 64.12 86 THR A N 1
ATOM 664 C CA . THR A 1 86 ? -25.139 7.635 48.117 1.00 64.12 86 THR A CA 1
ATOM 665 C C . THR A 1 86 ? -26.258 6.866 48.797 1.00 64.12 86 THR A C 1
ATOM 667 O O . THR A 1 86 ? -27.071 6.224 48.138 1.00 64.12 86 THR A O 1
ATOM 670 N N . ALA A 1 87 ? -26.302 7.057 50.117 1.00 56.94 87 ALA A N 1
ATOM 671 C CA . ALA A 1 87 ? -27.435 6.899 51.023 1.00 56.94 87 ALA A CA 1
ATOM 672 C C . ALA A 1 87 ? -27.733 5.498 51.585 1.00 56.94 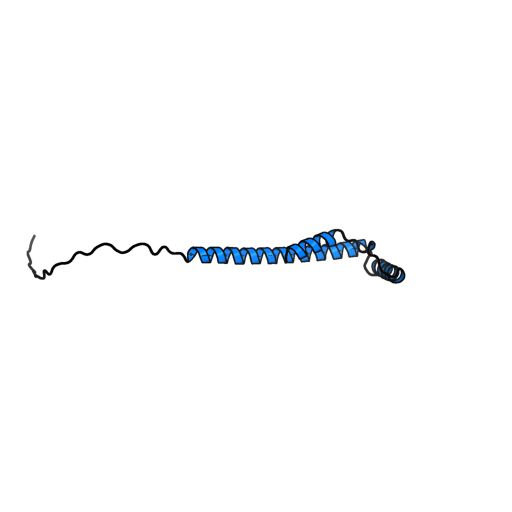87 ALA A C 1
ATOM 674 O O . ALA A 1 87 ? -28.469 4.705 51.000 1.00 56.94 87 ALA A O 1
ATOM 675 N N . ARG A 1 88 ? -27.315 5.303 52.843 1.00 53.31 88 ARG A N 1
ATOM 676 C CA . ARG A 1 88 ? -28.244 4.962 53.934 1.00 53.31 88 ARG A CA 1
ATOM 677 C C . ARG A 1 88 ? -27.648 5.344 55.292 1.00 53.31 88 ARG A C 1
ATOM 679 O O . ARG A 1 88 ? -27.139 4.500 56.008 1.00 53.31 88 ARG A O 1
ATOM 686 N N . ASP A 1 89 ? -27.773 6.621 55.628 1.00 62.75 89 ASP A N 1
ATOM 687 C CA . ASP A 1 89 ? -28.088 7.017 57.000 1.00 62.75 89 ASP A CA 1
ATOM 688 C C . ASP A 1 89 ? -29.386 7.820 56.924 1.00 62.75 89 ASP A C 1
ATOM 690 O O . ASP A 1 89 ? -29.495 8.761 56.130 1.00 62.75 89 ASP A O 1
ATOM 694 N N . PRO A 1 90 ? -30.400 7.400 57.687 1.00 62.03 90 PRO A N 1
ATOM 695 C CA . PRO A 1 90 ? -30.954 8.353 58.624 1.00 62.03 90 PRO A CA 1
ATOM 696 C C . PRO A 1 90 ? -31.126 7.748 60.020 1.00 62.03 90 PRO A C 1
ATOM 698 O O . PRO A 1 90 ? -31.646 6.652 60.193 1.00 62.03 90 PRO A O 1
ATOM 701 N N . GLU A 1 91 ? -30.717 8.571 60.979 1.00 53.88 91 GLU A N 1
ATOM 702 C CA . GLU A 1 91 ? -31.381 8.828 62.254 1.00 53.88 91 GLU A CA 1
ATOM 703 C C . GLU A 1 91 ? -31.568 7.689 63.261 1.00 53.88 91 GLU A C 1
ATOM 705 O O . GLU A 1 91 ? -32.261 6.693 63.068 1.00 53.88 91 GLU A O 1
ATOM 710 N N . GLY A 1 92 ? -31.019 7.945 64.447 1.00 55.56 92 GLY A N 1
ATOM 711 C CA . GLY A 1 92 ? -31.379 7.226 65.649 1.00 55.56 92 GLY A CA 1
ATOM 712 C C . GLY A 1 92 ? -32.841 7.430 66.053 1.00 55.56 92 GLY A C 1
ATOM 713 O O . GLY A 1 92 ? -33.438 8.492 65.895 1.00 55.56 92 GLY A O 1
ATOM 714 N N . SER A 1 93 ? -33.376 6.407 66.707 1.00 56.78 93 SER A N 1
ATOM 715 C CA . SER A 1 93 ? -34.353 6.565 67.780 1.00 56.78 93 SER A CA 1
ATOM 716 C C . SER A 1 93 ? -34.093 5.486 68.838 1.00 56.78 93 SER A C 1
ATOM 718 O O . SER A 1 93 ? -34.089 4.300 68.501 1.00 56.78 93 SER A O 1
ATOM 720 N N . PRO A 1 94 ? -33.811 5.867 70.098 1.00 66.50 94 PRO A N 1
ATOM 721 C CA . PRO A 1 94 ? -33.614 4.943 71.207 1.00 66.50 94 PRO A CA 1
ATOM 722 C C . PRO A 1 94 ? -34.928 4.669 71.960 1.00 66.50 94 PRO A C 1
ATOM 724 O O . PRO A 1 94 ? -35.740 5.568 72.159 1.00 66.50 94 PRO A O 1
ATOM 727 N N . GLY A 1 95 ? -35.070 3.443 72.476 1.00 50.53 95 GLY A N 1
ATOM 728 C CA . GLY A 1 95 ? -36.110 3.041 73.436 1.00 50.53 95 GLY A CA 1
ATOM 729 C C . GLY A 1 95 ? -37.304 2.335 72.782 1.00 50.53 95 GLY A C 1
ATOM 730 O O . GLY A 1 95 ? -37.686 2.645 71.668 1.00 50.53 95 GLY A O 1
ATOM 731 N N . SER A 1 96 ? -37.972 1.365 73.394 1.00 56.44 96 SER A N 1
ATOM 732 C CA . SER A 1 96 ? -37.865 0.785 74.726 1.00 56.44 96 SER A CA 1
ATOM 733 C C . SER A 1 96 ? -38.640 -0.537 74.716 1.00 56.44 96 SER A C 1
ATOM 735 O O . SER A 1 96 ? -39.570 -0.726 73.938 1.00 56.44 96 SER A O 1
ATOM 737 N N . LEU A 1 97 ? -38.227 -1.423 75.614 1.00 57.44 97 LEU A N 1
ATOM 738 C CA . LEU A 1 97 ? -38.791 -2.722 75.962 1.00 57.44 97 LEU A CA 1
ATOM 739 C C . LEU A 1 97 ? -40.312 -2.712 76.182 1.00 57.44 97 LEU A C 1
ATOM 741 O O . LEU A 1 97 ? -40.853 -1.790 76.789 1.00 57.44 97 LEU A O 1
ATOM 745 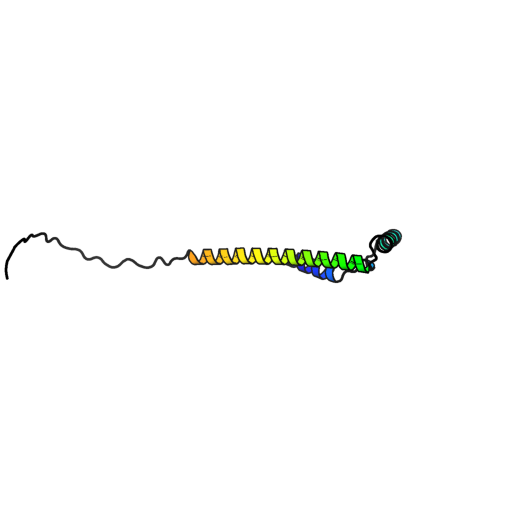N N . GLY A 1 98 ? -40.956 -3.813 75.790 1.00 48.41 98 GLY A N 1
ATOM 746 C CA . GLY A 1 98 ? -42.353 -4.108 76.094 1.00 48.41 98 GLY A CA 1
ATOM 747 C C . GLY A 1 98 ? -42.742 -5.528 75.690 1.00 48.41 98 GLY A C 1
ATOM 748 O O . GLY A 1 98 ? -43.529 -5.712 74.771 1.00 48.41 98 GLY A O 1
ATOM 749 N N . SER A 1 99 ? -42.178 -6.532 76.365 1.00 58.97 99 SER A N 1
ATOM 750 C CA . SER A 1 99 ? -42.775 -7.870 76.430 1.00 58.97 99 SER A CA 1
ATOM 751 C C . SER A 1 99 ? -44.082 -7.790 77.215 1.00 58.97 99 SER A C 1
ATOM 753 O O . SER A 1 99 ? -44.063 -7.230 78.310 1.00 58.97 99 SER A O 1
ATOM 755 N N . SER A 1 100 ? -45.171 -8.375 76.714 1.00 59.59 100 SER A N 1
ATOM 756 C CA . SER A 1 100 ? -46.232 -9.012 77.516 1.00 59.59 100 SER A CA 1
ATOM 757 C C . SER A 1 100 ? -47.212 -9.758 76.612 1.00 59.59 100 SER A C 1
ATOM 759 O O . SER A 1 100 ? -47.798 -9.182 75.699 1.00 59.59 100 SER A O 1
ATOM 761 N N . ASP A 1 101 ? -47.366 -11.041 76.916 1.00 54.59 101 ASP A N 1
ATOM 762 C CA . ASP A 1 101 ? -48.395 -11.969 76.462 1.00 54.59 101 ASP A CA 1
ATOM 763 C C . ASP A 1 101 ? -49.822 -11.401 76.445 1.00 54.59 101 ASP A C 1
ATOM 765 O O . ASP A 1 101 ? -50.235 -10.701 77.371 1.00 54.59 101 ASP A O 1
ATOM 769 N N . SER A 1 102 ? -50.640 -11.871 75.499 1.00 64.06 102 SER A N 1
ATOM 770 C CA . SER A 1 102 ? -51.961 -12.387 75.877 1.00 64.06 102 SER A CA 1
ATOM 771 C C . SER A 1 102 ? -52.578 -13.273 74.800 1.00 64.06 102 SER A C 1
ATOM 773 O O . SER A 1 102 ? -52.862 -12.844 73.684 1.00 64.06 102 SER A O 1
ATOM 775 N N . VAL A 1 103 ? -52.796 -14.524 75.194 1.00 60.03 103 VAL A N 1
ATOM 776 C CA . VAL A 1 103 ? -53.604 -15.542 74.530 1.00 60.03 103 VAL A CA 1
ATOM 777 C C . VAL A 1 103 ? -55.007 -15.472 75.141 1.00 60.03 103 VAL A C 1
ATOM 779 O O . VAL A 1 103 ? -55.131 -15.623 76.352 1.00 60.03 103 VAL A O 1
ATOM 782 N N . ALA A 1 104 ? -56.043 -15.255 74.330 1.00 59.53 104 ALA A N 1
ATOM 783 C CA . ALA A 1 104 ? -57.454 -15.580 74.606 1.00 59.53 104 ALA A CA 1
ATOM 784 C C . ALA A 1 104 ? -58.220 -15.358 73.286 1.00 59.53 104 ALA A C 1
ATOM 786 O O . ALA A 1 104 ? -58.160 -14.270 72.726 1.00 59.53 104 ALA A O 1
ATOM 787 N N . ASP A 1 105 ? -58.741 -16.366 72.591 1.00 58.41 105 ASP A N 1
ATOM 788 C CA . ASP A 1 105 ? -59.858 -17.261 72.934 1.00 58.41 105 ASP A CA 1
ATOM 789 C C . ASP A 1 105 ? -61.207 -16.531 73.100 1.00 58.41 105 ASP A C 1
ATOM 791 O O . ASP A 1 105 ? -61.438 -15.861 74.109 1.00 58.41 105 ASP A O 1
ATOM 795 N N . GLN A 1 106 ? -62.065 -16.660 72.074 1.00 56.16 106 GLN A N 1
ATOM 796 C CA . GLN A 1 106 ? -63.544 -16.613 72.072 1.00 56.16 106 GLN A CA 1
ATOM 797 C C . GLN A 1 106 ? -64.029 -16.618 70.602 1.00 56.16 106 GLN A C 1
ATOM 799 O O . GLN A 1 106 ? -63.678 -15.728 69.837 1.00 56.16 106 GLN A O 1
ATOM 804 N N . LEU A 1 107 ? -64.593 -17.712 70.074 1.00 60.09 107 LEU A N 1
ATOM 805 C CA . LEU A 1 107 ? -65.958 -18.255 70.241 1.00 60.09 107 LEU A CA 1
ATOM 806 C C . LEU A 1 107 ? -67.036 -17.525 69.412 1.00 60.09 107 LEU A C 1
ATOM 808 O O . LEU A 1 107 ? -67.410 -16.419 69.775 1.00 60.09 107 LEU A O 1
ATOM 812 N N . LYS A 1 108 ? -67.604 -18.287 68.451 1.00 53.47 108 LYS A N 1
ATOM 813 C CA . LYS A 1 108 ? -69.018 -18.324 67.988 1.00 53.47 108 LYS A CA 1
ATOM 814 C C . LYS A 1 108 ? -69.557 -17.069 67.267 1.00 53.47 108 LYS A C 1
ATOM 816 O O . LYS A 1 108 ? -69.230 -15.956 67.639 1.00 53.47 108 LYS A O 1
ATOM 821 N N . ASP A 1 109 ? -70.347 -17.149 66.197 1.00 56.16 109 ASP A N 1
ATOM 822 C CA . ASP A 1 109 ? -71.259 -18.178 65.660 1.00 56.16 109 ASP A CA 1
ATOM 823 C C . ASP A 1 109 ? -71.146 -18.311 64.127 1.00 56.16 109 ASP A C 1
ATOM 825 O O . ASP A 1 109 ? -70.740 -17.323 63.469 1.00 56.16 109 ASP A O 1
#

Organism: Alexandrium catenella (NCBI:txid2925)

Mean predicted aligned error: 14.41 Å

pLDDT: mean 81.24, std 15.0, range [48.41, 97.12]

Solvent-accessible surface area (backbone atoms only — not comparable to full-atom values): 6985 Å² total; per-residue (Å²): 109,70,66,58,54,52,55,51,44,60,57,55,70,73,60,48,72,83,73,61,82,53,100,42,69,67,57,38,50,54,51,53,48,46,33,50,76,74,53,71,19,60,71,49,46,41,52,53,53,50,52,52,49,50,52,52,52,51,53,52,50,54,52,48,53,51,53,50,50,57,50,53,51,53,54,50,58,60,59,70,69,69,69,81,94,72,84,89,84,81,82,91,82,87,88,78,91,79,90,78,90,84,90,79,90,84,84,89,132

Foldseek 3Di:
DLVVLVVVLVVQLPDFPLPDDDPDVVVNVVVQCCQVPPVVHRVNVSVVSNVVSVVSNVVSVVVVVVVVVVVVVVVVVVVVPPDDPDDDDDDDDDDDDDDDDDDDDDDDD